Protein AF-A0ABD7IYX4-F1 (afdb_monomer)

Foldseek 3Di:
DLVLLVVVCVVVVDDDQLVRSQVCCCPVVVDHDDSVVSVVSVVPPPDDDPPPVPPPPPPDDDDDDD

Sequence (66 aa):
MRKKILEIYTATQRRIGAAKIQRILSRDYGVSISVGRVYRLMKSITLPKMSTRKPAWFCCKDFQIS

Radius of gyration: 18.54 Å; Cα contacts (8 Å, |Δi|>4): 34; chains: 1; bounding box: 50×38×39 Å

pLDDT: mean 76.71, std 13.6, range [42.84, 91.06]

InterPro domains:
  IPR025948 HTH-like domain [PF13276] (3-44)

Secondary structure (DSSP, 8-state):
-HHHHHHHHHHH-S---HHHHHHHHHHHS-----HHHHHHHHHHS---------------------

Nearest PDB structures (foldseek):
  7vwv-assembly2_B  TM=7.481E-01  e=5.037E-01  African swine fever virus
  7viv-assembly1_A  TM=7.522E-01  e=9.008E-01  African swine fever virus
  4xvn-assembly1_A  TM=6.229E-01  e=7.916E-01  Thermus phage G20c
  7vf9-assembly1_F  TM=4.475E-01  e=8.097E+00  Pseudomonas aeruginosa PAO1

Structure (mmCIF, N/CA/C/O backbone):
data_AF-A0ABD7IYX4-F1
#
_entry.id   AF-A0ABD7IYX4-F1
#
loop_
_atom_site.group_PDB
_atom_site.id
_atom_site.type_symbol
_atom_site.label_atom_id
_atom_site.label_alt_id
_atom_site.label_comp_id
_atom_site.label_asym_id
_atom_site.label_entity_id
_atom_site.label_seq_id
_atom_site.pdbx_PDB_ins_code
_atom_site.Cartn_x
_atom_site.Cartn_y
_atom_site.Cartn_z
_atom_site.occupancy
_atom_site.B_iso_or_equiv
_atom_site.auth_seq_id
_atom_site.auth_comp_id
_atom_site.auth_asym_id
_atom_site.auth_atom_id
_atom_site.pdbx_PDB_model_num
ATOM 1 N N . MET A 1 1 ? -2.750 9.802 -3.393 1.00 78.06 1 MET A N 1
ATOM 2 C CA . MET A 1 1 ? -2.483 8.353 -3.198 1.00 78.06 1 MET A CA 1
ATOM 3 C C . MET A 1 1 ? -1.443 8.061 -2.124 1.00 78.06 1 MET A C 1
ATOM 5 O O . MET A 1 1 ? -1.746 7.274 -1.243 1.00 78.06 1 MET A O 1
ATOM 9 N N . ARG A 1 2 ? -0.260 8.700 -2.136 1.00 81.62 2 ARG A N 1
ATOM 10 C CA . ARG A 1 2 ? 0.767 8.480 -1.093 1.00 81.62 2 ARG A CA 1
ATOM 11 C C . ARG A 1 2 ? 0.285 8.811 0.332 1.00 81.62 2 ARG A C 1
ATOM 13 O O . ARG A 1 2 ? 0.516 8.013 1.225 1.00 81.62 2 ARG A O 1
ATOM 20 N N . LYS A 1 3 ? -0.458 9.916 0.508 1.00 85.31 3 LYS A N 1
ATOM 21 C CA . LYS A 1 3 ? -1.075 10.307 1.795 1.00 85.31 3 LYS A CA 1
ATOM 22 C C . LYS A 1 3 ? -2.034 9.241 2.349 1.00 85.31 3 LYS A C 1
ATOM 24 O O . LYS A 1 3 ? -1.834 8.790 3.460 1.00 85.31 3 LYS A O 1
ATOM 29 N N . LYS A 1 4 ? -2.957 8.727 1.525 1.00 85.00 4 LYS A N 1
ATOM 30 C CA . LYS A 1 4 ? -3.883 7.635 1.899 1.00 85.00 4 LYS A CA 1
ATOM 31 C C . LYS A 1 4 ? -3.156 6.368 2.376 1.00 85.00 4 LYS A C 1
ATOM 33 O O . LYS A 1 4 ? -3.545 5.751 3.355 1.00 85.00 4 LYS A O 1
ATOM 38 N N . ILE A 1 5 ? -2.070 5.980 1.698 1.00 83.56 5 ILE A N 1
ATOM 39 C CA . ILE A 1 5 ? -1.255 4.821 2.110 1.00 83.56 5 ILE A CA 1
ATOM 40 C C . ILE A 1 5 ? -0.583 5.083 3.464 1.00 83.56 5 ILE A C 1
ATOM 42 O O . ILE A 1 5 ? -0.497 4.170 4.281 1.00 83.56 5 ILE A O 1
ATOM 46 N N . LEU A 1 6 ? -0.126 6.315 3.704 1.00 84.38 6 LEU A N 1
ATOM 47 C CA . LEU A 1 6 ? 0.465 6.715 4.978 1.00 84.38 6 LEU A CA 1
ATOM 48 C C . LEU A 1 6 ? -0.573 6.713 6.111 1.00 84.38 6 LEU A C 1
ATOM 50 O O . LEU A 1 6 ? -0.286 6.155 7.161 1.00 84.38 6 LEU A O 1
ATOM 54 N N . GLU A 1 7 ? -1.775 7.241 5.875 1.00 86.25 7 GLU A N 1
ATOM 55 C CA . GLU A 1 7 ? -2.898 7.225 6.829 1.00 86.25 7 GLU A CA 1
ATOM 56 C C . GLU A 1 7 ? -3.269 5.794 7.250 1.00 86.25 7 GLU A C 1
ATOM 58 O O . GLU A 1 7 ? -3.372 5.493 8.440 1.00 86.25 7 GLU A O 1
ATOM 63 N N . ILE A 1 8 ? -3.382 4.875 6.284 1.00 84.06 8 ILE A N 1
ATOM 64 C CA . ILE A 1 8 ? -3.630 3.451 6.560 1.00 84.06 8 ILE A CA 1
ATOM 65 C C . ILE A 1 8 ? -2.478 2.849 7.370 1.00 84.06 8 ILE A C 1
ATOM 67 O O . ILE A 1 8 ? -2.697 2.070 8.300 1.00 84.06 8 ILE A O 1
ATOM 71 N N . TYR A 1 9 ? -1.237 3.203 7.034 1.00 80.44 9 TYR A N 1
ATOM 72 C CA . TYR A 1 9 ? -0.059 2.700 7.733 1.00 80.44 9 TYR A CA 1
ATOM 73 C C . TYR A 1 9 ? -0.009 3.171 9.193 1.00 80.44 9 TYR A C 1
ATOM 75 O O . TYR A 1 9 ? 0.275 2.363 10.079 1.00 80.44 9 TYR A O 1
ATOM 83 N N . THR A 1 10 ? -0.342 4.439 9.460 1.00 82.88 10 THR A N 1
ATOM 84 C CA . THR A 1 10 ? -0.417 4.993 10.821 1.00 82.88 10 THR A CA 1
ATOM 85 C C . THR A 1 10 ? -1.576 4.408 11.620 1.00 82.88 10 THR A C 1
ATOM 87 O O . THR A 1 10 ? -1.397 4.099 12.794 1.00 82.88 10 THR A O 1
ATOM 90 N N . ALA A 1 11 ? -2.731 4.182 10.986 1.00 83.00 11 ALA A N 1
ATOM 91 C CA . ALA A 1 11 ? -3.906 3.611 11.644 1.00 83.00 11 ALA A CA 1
ATOM 92 C C . ALA A 1 11 ? -3.691 2.152 12.076 1.00 83.00 11 ALA A C 1
ATOM 94 O O . ALA A 1 11 ? -4.200 1.720 13.105 1.00 83.00 11 ALA A O 1
ATOM 95 N N . THR A 1 12 ? -2.925 1.378 11.302 1.00 79.94 12 THR A N 1
ATOM 96 C CA . THR A 1 12 ? -2.832 -0.075 11.516 1.00 79.94 12 THR A CA 1
ATOM 97 C C . THR A 1 12 ? -1.713 -0.477 12.483 1.00 79.94 12 THR A C 1
ATOM 99 O O . THR A 1 12 ? -1.725 -1.607 12.967 1.00 79.94 12 THR A O 1
ATOM 102 N N . GLN A 1 13 ? -0.719 0.393 12.729 1.00 71.81 13 GLN A N 1
ATOM 103 C CA . GLN A 1 13 ? 0.449 0.184 13.619 1.00 71.81 13 GLN A CA 1
ATOM 104 C C . GLN A 1 13 ? 1.259 -1.123 13.406 1.00 71.81 13 GLN A C 1
ATOM 106 O O . GLN A 1 13 ? 2.234 -1.389 14.106 1.00 71.81 13 GLN A O 1
ATOM 111 N N . ARG A 1 14 ? 0.908 -1.934 12.401 1.00 72.56 14 ARG A N 1
ATOM 112 C CA . ARG A 1 14 ? 1.528 -3.209 12.015 1.00 72.56 14 ARG A CA 1
ATOM 113 C C . ARG A 1 14 ? 2.003 -3.155 10.573 1.00 72.56 14 ARG A C 1
ATOM 115 O O . ARG A 1 14 ? 1.467 -2.419 9.748 1.00 72.56 14 ARG A O 1
ATOM 122 N N . ARG A 1 15 ? 2.991 -3.989 10.238 1.00 76.25 15 ARG A N 1
ATOM 123 C CA . ARG A 1 15 ? 3.514 -4.086 8.872 1.00 76.25 15 ARG A CA 1
ATOM 124 C C . ARG A 1 15 ? 2.464 -4.721 7.961 1.00 76.25 15 ARG A C 1
ATOM 126 O O . ARG A 1 15 ? 2.198 -5.917 8.044 1.00 76.25 15 ARG A O 1
ATOM 133 N N . ILE A 1 16 ? 1.880 -3.916 7.081 1.00 81.88 16 ILE A N 1
ATOM 134 C CA . ILE A 1 16 ? 0.857 -4.360 6.134 1.00 81.88 16 ILE A CA 1
ATOM 135 C C . ILE A 1 16 ? 1.512 -4.663 4.785 1.00 81.88 16 ILE A C 1
ATOM 137 O O . ILE A 1 16 ? 2.264 -3.849 4.254 1.00 81.88 16 ILE A O 1
ATOM 141 N N . GLY A 1 17 ? 1.225 -5.835 4.218 1.00 84.69 17 GLY A N 1
ATOM 142 C CA . GLY A 1 17 ? 1.663 -6.185 2.867 1.00 84.69 17 GLY A CA 1
ATOM 143 C C . GLY A 1 17 ? 0.885 -5.433 1.781 1.00 84.69 17 GLY A C 1
ATOM 144 O O . GLY A 1 17 ? -0.269 -5.045 1.979 1.00 84.69 17 GLY A O 1
ATOM 145 N N . ALA A 1 18 ? 1.487 -5.293 0.597 1.00 86.75 18 ALA A N 1
ATOM 146 C CA . ALA A 1 18 ? 0.910 -4.551 -0.528 1.00 86.75 18 ALA A CA 1
ATOM 147 C C . ALA A 1 18 ? -0.486 -5.054 -0.951 1.00 86.75 18 ALA A C 1
ATOM 149 O O . ALA A 1 18 ? -1.367 -4.248 -1.235 1.00 86.75 18 ALA A O 1
ATOM 150 N N . ALA A 1 19 ? -0.727 -6.370 -0.923 1.00 88.69 19 ALA A N 1
ATOM 151 C CA . ALA A 1 19 ? -2.032 -6.955 -1.250 1.00 88.69 19 ALA A CA 1
ATOM 152 C C . ALA A 1 19 ? -3.135 -6.557 -0.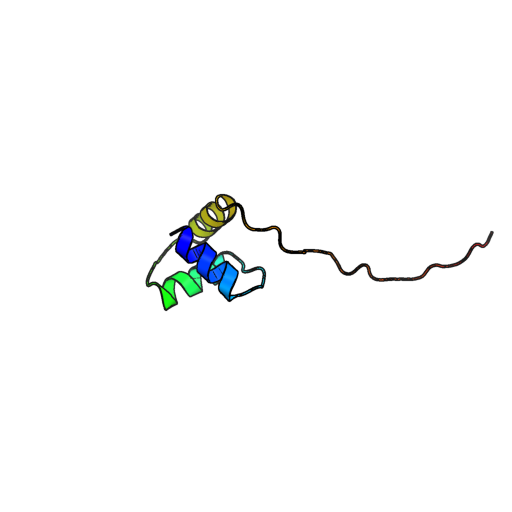252 1.00 88.69 19 ALA A C 1
ATOM 154 O O . ALA A 1 19 ? -4.293 -6.364 -0.619 1.00 88.69 19 ALA A O 1
ATOM 155 N N . LYS A 1 20 ? -2.783 -6.399 1.029 1.00 88.56 20 LYS A N 1
ATOM 156 C CA . LYS A 1 20 ? -3.748 -6.010 2.060 1.00 88.56 20 LYS A CA 1
ATOM 157 C C . LYS A 1 20 ? -4.044 -4.512 1.999 1.00 88.56 20 LYS A C 1
ATOM 159 O O . LYS A 1 20 ? -5.205 -4.138 2.103 1.00 88.56 20 LYS A O 1
ATOM 164 N N . ILE A 1 21 ? -3.039 -3.683 1.703 1.00 88.25 21 ILE A N 1
ATOM 165 C CA . ILE A 1 21 ? -3.247 -2.257 1.408 1.00 88.25 21 ILE A CA 1
ATOM 166 C C . ILE A 1 21 ? -4.115 -2.076 0.164 1.00 88.25 21 ILE A C 1
ATOM 168 O O . ILE A 1 21 ? -5.019 -1.255 0.195 1.00 88.25 21 ILE A O 1
ATOM 172 N N . GLN A 1 22 ? -3.893 -2.853 -0.901 1.00 91.06 22 GLN A N 1
ATOM 173 C CA . GLN A 1 22 ? -4.748 -2.819 -2.091 1.00 91.06 22 GLN A CA 1
ATOM 174 C C . GLN A 1 22 ? -6.215 -3.064 -1.722 1.00 91.06 22 GLN A C 1
ATOM 176 O O . GLN A 1 22 ? -7.074 -2.267 -2.084 1.00 91.06 22 GLN A O 1
ATOM 181 N N . ARG A 1 23 ? -6.494 -4.129 -0.959 1.00 90.94 23 ARG A N 1
ATOM 182 C CA . ARG A 1 23 ? -7.860 -4.469 -0.542 1.00 90.94 23 ARG A CA 1
ATOM 183 C C . ARG A 1 23 ? -8.513 -3.358 0.289 1.00 90.94 23 ARG A C 1
ATOM 185 O O . ARG A 1 23 ? -9.679 -3.063 0.060 1.00 90.94 23 ARG A O 1
ATOM 192 N N . ILE A 1 24 ? -7.772 -2.744 1.214 1.00 88.75 24 ILE A N 1
ATOM 193 C CA . ILE A 1 24 ? -8.246 -1.602 2.018 1.00 88.75 24 ILE A CA 1
ATOM 194 C C . ILE A 1 24 ? -8.513 -0.394 1.109 1.00 88.75 24 ILE A C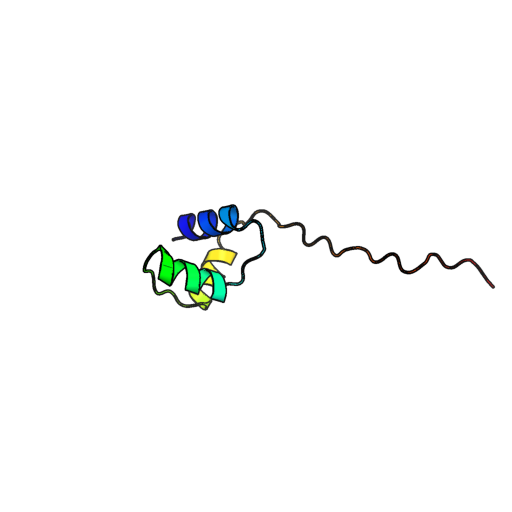 1
ATOM 196 O O . ILE A 1 24 ? -9.575 0.211 1.168 1.00 88.75 24 ILE A O 1
ATOM 200 N N . LEU A 1 25 ? -7.601 -0.088 0.180 1.00 87.81 25 LEU A N 1
ATOM 201 C CA . LEU A 1 25 ? -7.766 1.042 -0.736 1.00 87.81 25 LEU A CA 1
ATOM 202 C C . LEU A 1 25 ? -8.971 0.892 -1.666 1.00 87.81 25 LEU A C 1
ATOM 204 O O . LEU A 1 25 ? -9.624 1.882 -1.993 1.00 87.81 25 LEU A O 1
ATOM 208 N N . SER A 1 26 ? -9.263 -0.332 -2.094 1.00 89.62 26 SER A N 1
ATOM 209 C CA . SER A 1 26 ? -10.432 -0.612 -2.923 1.00 89.62 26 SER A CA 1
ATOM 210 C C . SER A 1 26 ? -11.735 -0.583 -2.122 1.00 89.62 26 SER A C 1
ATOM 212 O O . SER A 1 26 ? -12.735 -0.130 -2.664 1.00 89.62 26 SER A O 1
ATOM 214 N N . ARG A 1 27 ? -11.732 -1.012 -0.850 1.00 89.31 27 ARG A N 1
ATOM 215 C CA . ARG A 1 27 ? -12.927 -1.003 0.014 1.00 89.31 27 ARG A CA 1
ATOM 216 C C . ARG A 1 27 ? -13.277 0.385 0.545 1.00 89.31 27 ARG A C 1
ATOM 218 O O . ARG A 1 27 ? -14.400 0.825 0.354 1.00 89.31 27 ARG A O 1
ATOM 225 N N . ASP A 1 28 ? -12.327 1.061 1.182 1.00 86.94 28 ASP A N 1
ATOM 226 C CA . ASP A 1 28 ? -12.594 2.304 1.920 1.00 86.94 28 ASP A CA 1
ATOM 227 C C . ASP A 1 28 ? -12.506 3.548 1.032 1.00 86.94 28 ASP A C 1
ATOM 229 O O . ASP A 1 28 ? -13.168 4.552 1.271 1.00 86.94 28 ASP A O 1
ATOM 233 N N . TYR A 1 29 ? -11.678 3.492 -0.014 1.00 86.94 29 TYR A N 1
ATOM 234 C CA . TYR A 1 29 ? -11.405 4.649 -0.868 1.00 86.94 29 TYR A CA 1
ATOM 235 C C . TYR A 1 29 ? -11.887 4.468 -2.309 1.00 86.94 29 TYR A C 1
ATOM 237 O O . TYR A 1 29 ? -11.708 5.391 -3.105 1.00 86.94 29 TYR A O 1
ATOM 245 N N . GLY A 1 30 ? -12.433 3.298 -2.663 1.00 87.69 30 GLY A N 1
ATOM 246 C CA . GLY A 1 30 ? -12.931 2.997 -4.008 1.00 87.69 30 GLY A CA 1
ATOM 247 C C . GLY A 1 30 ? -11.855 2.989 -5.098 1.00 87.69 30 GLY A C 1
ATOM 248 O O . GLY A 1 30 ? -12.176 3.129 -6.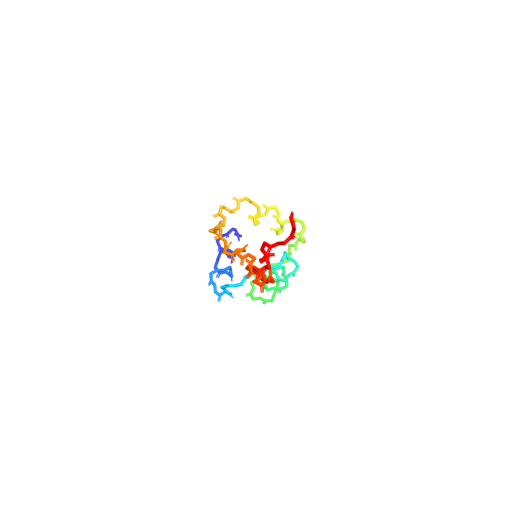274 1.00 87.69 30 GLY A O 1
ATOM 249 N N . VAL A 1 31 ? -10.567 2.866 -4.744 1.00 85.62 31 VAL A N 1
ATOM 250 C CA . VAL A 1 31 ? -9.481 2.937 -5.730 1.00 85.62 31 VAL A CA 1
ATOM 251 C C . VAL A 1 31 ? -8.969 1.547 -6.101 1.00 85.62 31 VAL A C 1
ATOM 253 O O . VAL A 1 31 ? -8.384 0.833 -5.281 1.00 85.62 31 VAL A O 1
ATOM 256 N N . SER A 1 32 ? -9.122 1.190 -7.376 1.00 83.81 32 SER A N 1
ATOM 257 C CA . SER A 1 32 ? -8.551 -0.016 -7.979 1.00 83.81 32 SER A CA 1
ATOM 258 C 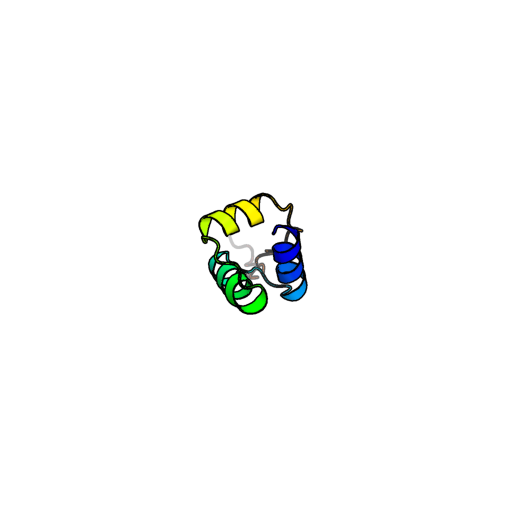C . SER A 1 32 ? -7.136 0.259 -8.501 1.00 83.81 32 SER A C 1
ATOM 260 O O . SER A 1 32 ? -6.940 0.836 -9.569 1.00 83.81 32 SER A O 1
ATOM 262 N N . ILE A 1 33 ? -6.121 -0.151 -7.743 1.00 85.94 33 ILE A N 1
ATOM 263 C CA . ILE A 1 33 ? -4.706 -0.060 -8.137 1.00 85.94 33 ILE A CA 1
ATOM 264 C C . ILE A 1 33 ? -4.055 -1.432 -8.082 1.00 85.94 33 ILE A C 1
ATOM 266 O O . ILE A 1 33 ? -4.382 -2.235 -7.217 1.00 85.94 33 ILE A O 1
ATOM 270 N N . SER A 1 34 ? -3.104 -1.706 -8.974 1.00 89.75 34 SER A N 1
ATOM 271 C CA . SER A 1 34 ? -2.380 -2.978 -8.959 1.00 89.75 34 SER A CA 1
ATOM 272 C C . SER A 1 34 ? -1.475 -3.107 -7.731 1.00 89.75 34 SER A C 1
ATOM 274 O O . SER A 1 34 ? -0.938 -2.119 -7.217 1.00 89.75 34 SER A O 1
ATOM 276 N N . VAL A 1 35 ? -1.240 -4.346 -7.294 1.00 87.75 35 VAL A N 1
ATOM 277 C CA . VAL A 1 35 ? -0.333 -4.652 -6.175 1.00 87.75 35 VAL A CA 1
ATOM 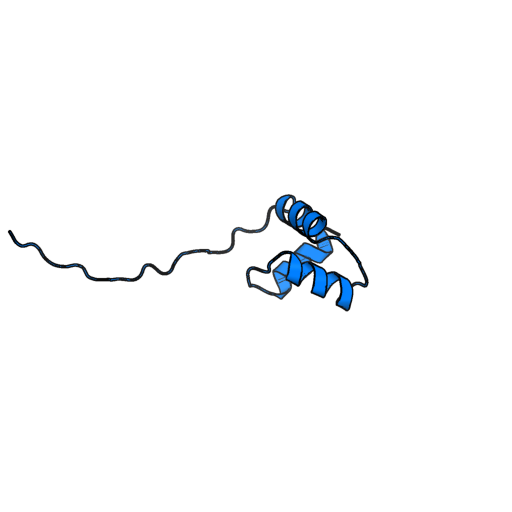278 C C . VAL A 1 35 ? 1.069 -4.085 -6.431 1.00 87.75 35 VAL A C 1
ATOM 280 O O . VAL A 1 35 ? 1.674 -3.498 -5.536 1.00 87.75 35 VAL A O 1
ATOM 283 N N . GLY A 1 36 ? 1.562 -4.168 -7.672 1.00 90.50 36 GLY A N 1
ATOM 284 C CA . GLY A 1 36 ? 2.850 -3.588 -8.064 1.00 90.50 36 GLY A CA 1
ATOM 285 C C . GLY A 1 36 ? 2.888 -2.060 -7.933 1.00 90.50 36 GLY A C 1
ATOM 286 O O . GLY A 1 36 ? 3.889 -1.494 -7.486 1.00 90.50 36 GLY A O 1
ATOM 287 N N . ARG A 1 37 ? 1.780 -1.369 -8.240 1.00 90.56 37 ARG A N 1
ATOM 288 C CA . ARG A 1 37 ? 1.659 0.083 -8.029 1.00 90.56 37 ARG A CA 1
ATOM 289 C C . ARG A 1 37 ? 1.706 0.421 -6.538 1.00 90.56 37 ARG A C 1
ATOM 291 O O . ARG A 1 37 ? 2.409 1.359 -6.167 1.00 90.56 37 ARG A O 1
ATOM 298 N N . VAL A 1 38 ? 1.021 -0.357 -5.695 1.00 88.44 38 VAL A N 1
ATOM 299 C CA . VAL A 1 38 ? 1.064 -0.214 -4.227 1.00 88.44 38 VAL A CA 1
ATOM 300 C C . VAL A 1 38 ? 2.482 -0.418 -3.703 1.00 88.44 38 VAL A C 1
ATOM 302 O O . VAL A 1 38 ? 2.957 0.403 -2.924 1.00 88.44 38 VAL A O 1
ATOM 305 N N . TYR A 1 39 ? 3.183 -1.453 -4.170 1.00 89.38 39 TYR A N 1
ATOM 306 C CA . TYR A 1 39 ? 4.561 -1.734 -3.768 1.00 89.38 39 TYR A CA 1
ATOM 307 C C . TYR A 1 39 ? 5.504 -0.573 -4.101 1.00 89.38 39 TYR A C 1
ATOM 309 O O . TYR A 1 39 ? 6.237 -0.103 -3.232 1.00 89.38 39 TYR A O 1
ATOM 317 N N . ARG A 1 40 ? 5.444 -0.051 -5.334 1.00 89.75 40 ARG A N 1
ATOM 318 C CA . ARG A 1 40 ? 6.249 1.113 -5.746 1.00 89.75 40 ARG A CA 1
ATOM 319 C C . ARG A 1 40 ? 5.922 2.354 -4.919 1.00 89.75 40 ARG A C 1
ATOM 321 O O . ARG A 1 40 ? 6.828 3.088 -4.537 1.00 89.75 40 ARG A O 1
ATOM 328 N N . LEU A 1 41 ? 4.640 2.580 -4.629 1.00 86.94 41 LEU A N 1
ATOM 329 C CA . LEU A 1 41 ? 4.207 3.702 -3.801 1.00 86.94 41 LEU A CA 1
ATOM 330 C C . LEU A 1 41 ? 4.714 3.561 -2.364 1.00 86.94 41 LEU A C 1
ATOM 332 O O . LEU A 1 41 ? 5.320 4.510 -1.880 1.00 86.94 41 LEU A O 1
ATOM 336 N N . MET A 1 42 ? 4.562 2.393 -1.731 1.00 85.06 42 MET A N 1
ATOM 337 C CA . MET A 1 42 ? 5.146 2.110 -0.414 1.00 85.06 42 MET A CA 1
ATOM 338 C C . MET A 1 42 ? 6.658 2.320 -0.422 1.00 85.06 42 MET A C 1
ATOM 340 O O . MET A 1 42 ? 7.163 3.016 0.440 1.00 85.06 42 MET A O 1
ATOM 344 N N . LYS A 1 43 ? 7.382 1.784 -1.412 1.00 84.94 43 LYS A N 1
ATOM 345 C CA . LYS A 1 43 ? 8.842 1.942 -1.523 1.00 84.94 43 LYS A CA 1
ATOM 346 C C . LYS A 1 43 ? 9.259 3.416 -1.627 1.00 84.94 43 LYS A C 1
ATOM 348 O O . LYS A 1 43 ? 10.292 3.786 -1.088 1.00 84.94 43 LYS A O 1
ATOM 353 N N . SER A 1 44 ? 8.467 4.238 -2.323 1.00 84.69 44 SER A N 1
ATOM 354 C CA . SER A 1 44 ? 8.737 5.673 -2.504 1.00 84.69 44 SER A CA 1
ATOM 355 C C . SER A 1 44 ? 8.406 6.534 -1.284 1.00 84.69 44 SER A C 1
ATOM 357 O O . SER A 1 44 ? 8.878 7.662 -1.194 1.00 84.69 44 SER A O 1
ATOM 359 N N . ILE A 1 45 ? 7.555 6.045 -0.381 1.00 83.25 45 ILE A N 1
ATOM 360 C CA . ILE A 1 45 ? 7.232 6.743 0.861 1.00 83.25 45 ILE A CA 1
ATOM 361 C C . ILE A 1 45 ? 8.311 6.320 1.855 1.00 83.25 45 ILE A C 1
ATOM 363 O O . ILE A 1 45 ? 8.437 5.132 2.140 1.00 83.25 45 ILE A O 1
ATOM 367 N N . THR A 1 46 ? 9.107 7.258 2.368 1.00 67.44 46 THR A N 1
ATOM 368 C CA . THR A 1 46 ? 10.085 6.986 3.431 1.00 67.44 46 THR A CA 1
ATOM 369 C C . THR A 1 46 ? 9.323 6.587 4.693 1.00 67.44 46 THR A C 1
ATOM 371 O O . THR A 1 46 ? 8.960 7.427 5.511 1.00 67.44 46 THR A O 1
ATOM 374 N N . LEU A 1 47 ? 8.967 5.307 4.802 1.00 66.56 47 LEU A N 1
ATOM 375 C CA . LEU A 1 47 ? 8.200 4.806 5.931 1.00 66.56 47 LEU A CA 1
ATOM 376 C C . LEU A 1 47 ? 9.090 4.829 7.176 1.00 66.56 47 LEU A C 1
ATOM 378 O O . LEU A 1 47 ? 10.241 4.383 7.096 1.00 66.56 47 LEU A O 1
ATOM 382 N N . PRO A 1 48 ? 8.573 5.288 8.330 1.00 64.81 48 PRO A N 1
ATOM 383 C CA . PRO A 1 48 ? 9.292 5.152 9.584 1.00 64.81 48 PRO A CA 1
ATOM 384 C C . PRO A 1 48 ? 9.616 3.671 9.788 1.00 64.81 48 PRO A C 1
ATOM 386 O O . PRO A 1 48 ? 8.752 2.795 9.649 1.00 64.81 48 PRO A O 1
ATOM 389 N N . LYS A 1 49 ? 10.901 3.393 10.031 1.00 61.81 49 LYS A N 1
ATOM 390 C CA . LYS A 1 49 ? 11.429 2.036 10.148 1.00 61.81 49 LYS A CA 1
ATOM 391 C C . LYS A 1 49 ? 10.728 1.348 11.312 1.00 61.81 49 LYS A C 1
ATOM 393 O O . LYS A 1 49 ? 11.010 1.638 12.469 1.00 61.81 49 LYS A O 1
ATOM 398 N N . MET A 1 50 ? 9.798 0.444 11.003 1.00 66.62 50 MET A N 1
ATOM 399 C CA . MET A 1 50 ? 9.202 -0.395 12.035 1.00 66.62 50 MET A CA 1
ATOM 400 C C . MET A 1 50 ? 10.298 -1.226 12.688 1.00 66.62 50 MET A C 1
ATOM 402 O O . MET A 1 50 ? 11.188 -1.742 12.006 1.00 66.62 50 MET A O 1
ATOM 406 N N . SER A 1 51 ? 10.199 -1.366 14.007 1.00 56.16 51 SER A N 1
ATOM 407 C CA . SER A 1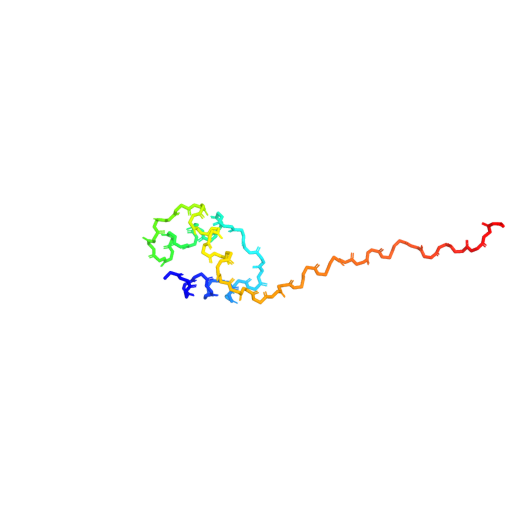 51 ? 11.068 -2.224 14.798 1.00 56.16 51 SER A CA 1
ATOM 408 C C . SER A 1 51 ? 10.829 -3.686 14.412 1.00 56.16 51 SER A C 1
ATOM 410 O O . SER A 1 51 ? 10.097 -4.420 15.065 1.00 56.16 51 SER A O 1
ATOM 412 N N . THR A 1 52 ? 11.457 -4.148 13.330 1.00 60.00 52 THR A N 1
ATOM 413 C CA . THR A 1 52 ? 11.712 -5.574 13.081 1.00 60.00 52 THR A CA 1
ATOM 414 C C . THR A 1 52 ? 12.875 -6.027 13.952 1.00 60.00 52 THR A C 1
ATOM 416 O O . THR A 1 52 ? 13.835 -6.630 13.469 1.00 60.00 52 THR A O 1
ATOM 419 N N . ARG A 1 53 ? 12.835 -5.689 15.244 1.00 61.25 53 ARG A N 1
ATOM 420 C CA . ARG A 1 53 ? 13.773 -6.253 16.199 1.00 61.25 53 ARG A CA 1
ATOM 421 C C . ARG A 1 53 ? 13.325 -7.696 16.380 1.00 61.25 53 ARG A C 1
ATOM 423 O O . ARG A 1 53 ? 12.346 -7.969 17.067 1.00 61.25 53 ARG A O 1
ATOM 430 N N . LYS A 1 54 ? 13.981 -8.599 15.644 1.00 56.81 54 LYS A N 1
ATOM 431 C CA . LYS A 1 54 ? 13.857 -10.045 15.835 1.00 56.81 54 LYS A CA 1
ATOM 432 C C . LYS A 1 54 ? 13.964 -10.280 17.347 1.00 56.81 54 LYS A C 1
ATOM 434 O O . LYS A 1 54 ? 14.928 -9.769 17.925 1.00 56.81 54 LYS A O 1
ATOM 439 N N . PRO A 1 55 ? 13.001 -10.957 18.000 1.00 62.19 55 PRO A N 1
ATOM 440 C CA . PRO A 1 55 ? 13.202 -11.326 19.390 1.00 62.19 55 PRO A CA 1
ATOM 441 C C . PRO A 1 55 ? 14.509 -12.116 19.424 1.00 62.19 55 PRO A C 1
ATOM 443 O O . PRO A 1 55 ? 14.677 -13.055 18.648 1.00 62.19 55 PRO A O 1
ATOM 446 N N . ALA A 1 56 ? 15.481 -11.658 20.207 1.00 65.44 56 ALA A N 1
ATOM 447 C CA . ALA A 1 56 ? 16.674 -12.440 20.462 1.00 65.44 56 ALA A CA 1
ATOM 448 C C . ALA A 1 56 ? 16.196 -13.605 21.320 1.00 65.44 56 ALA A C 1
ATOM 450 O O . ALA A 1 56 ? 15.803 -13.411 22.469 1.00 65.44 56 ALA A O 1
ATOM 451 N N . TRP A 1 57 ? 16.098 -14.788 20.724 1.00 59.44 57 TRP A N 1
ATOM 452 C CA . TRP A 1 57 ? 15.796 -15.986 21.483 1.00 59.44 57 TRP A CA 1
ATOM 453 C C . TRP A 1 57 ? 17.056 -16.206 22.304 1.00 59.44 57 TRP A C 1
ATOM 455 O O . TRP A 1 57 ? 18.111 -16.514 21.752 1.00 59.44 57 TRP A O 1
ATOM 465 N N . PHE A 1 58 ? 16.976 -15.945 23.602 1.00 58.09 58 PHE A N 1
ATOM 466 C CA . PHE A 1 58 ? 17.944 -16.487 24.533 1.00 58.09 58 PHE A CA 1
ATOM 467 C C . PHE A 1 58 ? 17.800 -18.012 24.460 1.00 58.09 58 PHE A C 1
ATOM 469 O O . PHE A 1 58 ? 16.952 -18.585 25.134 1.00 58.09 58 PHE A O 1
ATOM 476 N N . CYS A 1 59 ? 18.580 -18.655 23.590 1.00 54.16 59 CYS A N 1
ATOM 477 C CA . CYS A 1 59 ? 18.987 -20.037 23.785 1.00 54.16 59 CYS A CA 1
ATOM 478 C C . CYS A 1 59 ? 20.410 -19.980 24.345 1.00 54.16 59 CYS A C 1
ATOM 480 O O . CYS A 1 59 ? 21.325 -19.532 23.658 1.00 54.16 59 CYS A O 1
ATOM 482 N N . CYS A 1 60 ? 20.468 -20.284 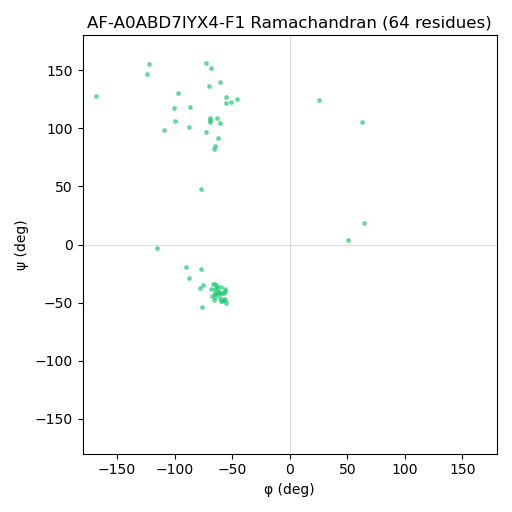25.640 1.00 49.09 60 CYS A N 1
ATOM 483 C CA . CYS A 1 60 ? 21.579 -20.517 26.555 1.00 49.09 60 CYS A CA 1
ATOM 484 C C . CYS A 1 60 ? 22.952 -19.887 26.285 1.00 49.09 60 CYS A C 1
ATOM 486 O O . CYS A 1 60 ? 23.649 -20.169 25.316 1.00 49.09 60 CYS A O 1
ATOM 488 N N . LYS A 1 61 ? 23.420 -19.150 27.299 1.00 59.75 61 LYS A N 1
ATOM 489 C CA . LYS A 1 61 ? 24.816 -19.282 27.708 1.00 59.75 61 LYS A CA 1
ATOM 490 C C . LYS A 1 61 ? 25.004 -20.724 28.195 1.00 59.75 61 LYS A C 1
ATOM 492 O O . LYS A 1 61 ? 24.512 -21.032 29.272 1.00 59.75 61 LYS A O 1
ATOM 497 N N . ASP A 1 62 ? 25.717 -21.549 27.447 1.00 50.59 62 ASP A N 1
ATOM 498 C CA . ASP A 1 62 ? 26.423 -22.715 27.987 1.00 50.59 62 ASP A CA 1
ATOM 499 C C . ASP A 1 62 ? 27.911 -22.346 27.898 1.00 50.59 62 ASP A C 1
ATOM 501 O O . ASP A 1 62 ? 28.429 -22.047 26.826 1.00 50.59 62 ASP A O 1
ATOM 505 N N . PHE A 1 63 ? 28.497 -21.885 29.002 1.00 53.75 63 PHE A N 1
ATOM 506 C CA . PHE A 1 63 ? 29.242 -22.704 29.960 1.00 53.75 63 PHE A CA 1
ATOM 507 C C . PHE A 1 63 ? 30.479 -23.354 29.318 1.00 53.75 63 PHE A C 1
ATOM 509 O O . PHE A 1 63 ? 30.402 -24.288 28.531 1.00 53.75 63 PHE A O 1
ATOM 516 N N . GLN A 1 64 ? 31.625 -22.781 29.674 1.00 56.44 64 GLN A N 1
ATOM 517 C CA . GLN A 1 64 ? 32.986 -23.240 29.417 1.00 56.44 64 GLN A CA 1
ATOM 518 C C . GLN A 1 64 ? 33.177 -24.713 29.834 1.00 56.44 64 GLN A C 1
ATOM 520 O O . GLN A 1 64 ? 32.970 -24.993 31.004 1.00 56.44 64 GLN A O 1
ATOM 525 N N . ILE A 1 65 ? 33.597 -25.593 28.909 1.00 50.41 65 ILE A N 1
ATOM 526 C CA . ILE A 1 65 ? 34.333 -26.888 29.031 1.00 50.41 65 ILE A CA 1
ATOM 527 C C . ILE A 1 65 ? 34.750 -27.212 27.567 1.00 50.41 65 ILE A C 1
ATOM 529 O O . ILE A 1 65 ? 33.885 -27.136 26.700 1.00 50.41 65 ILE A O 1
ATOM 533 N N . SER A 1 66 ? 35.985 -27.508 27.143 1.00 42.84 66 SER A N 1
ATOM 534 C CA . SER A 1 66 ? 37.245 -27.967 27.754 1.00 42.84 66 SER A CA 1
A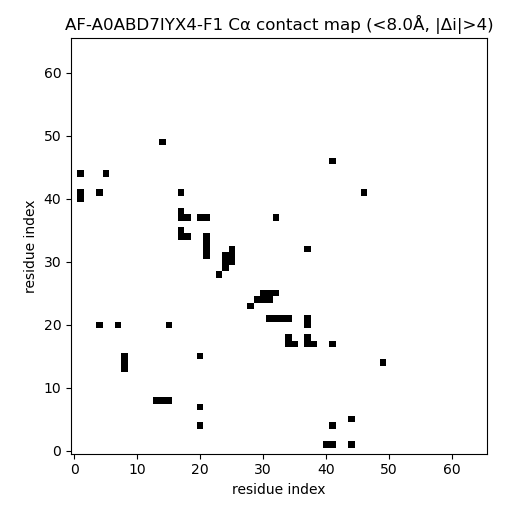TOM 535 C C . SER A 1 66 ? 38.441 -27.158 27.254 1.00 42.84 66 SER A C 1
ATOM 537 O O . SER A 1 66 ? 38.370 -26.652 26.112 1.00 4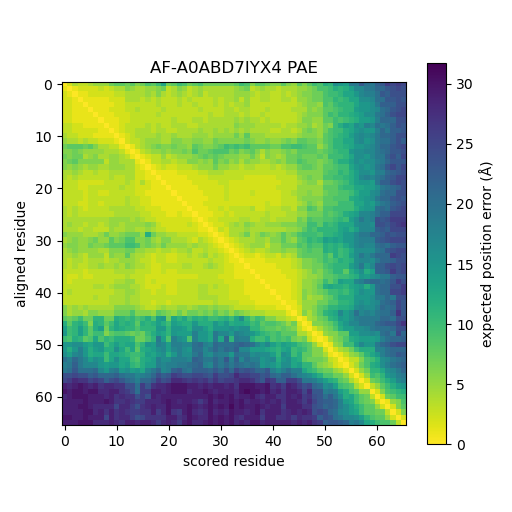2.84 66 SER A O 1
#

Organism: Enterococcus faecalis (NCBI:txid1351)

Solvent-accessible surface area (backbone atoms only — not comparable to full-atom values): 4377 Å² total; per-residue (Å²): 110,71,63,60,55,47,54,52,47,66,74,60,79,53,93,74,53,42,66,58,50,36,52,47,36,36,68,81,66,67,43,90,60,54,49,68,57,44,45,53,50,54,70,72,44,88,66,81,81,70,84,79,69,70,79,78,76,86,74,70,92,77,77,94,83,133

Mean predicted aligned error: 10.37 Å